Protein AF-A0A7I9ZB96-F1 (afdb_monomer_lite)

Foldseek 3Di:
DVVLLVVLLCCLLPDDPPDDRPCVPPDPSSSVSSVNNVVVNVVCVVCVDPVNVVVVVVVVVVVVCVVPPPDPPVPPDDDD

Secondary structure (DSSP, 8-state):
-HHHHHHHHHHHHHPPTT---TTTTT-HHHHHHHHHHHHHHHHHHHHSSHHHHHHHHHHHHHHTTTTS---TTTTS----

Radius of gyration: 22.11 Å; chains: 1; bounding box: 49×24×59 Å

InterPro domains:
  IPR007040 Ribosome modulation factor [PF04957] (6-40)

Structure (mmCIF, N/CA/C/O backbone):
data_AF-A0A7I9ZB96-F1
#
_entry.id   AF-A0A7I9ZB96-F1
#
loop_
_atom_site.group_PDB
_atom_site.id
_atom_site.type_symbol
_atom_site.label_atom_id
_atom_site.label_alt_id
_atom_site.label_comp_id
_atom_site.label_asym_id
_atom_site.label_entity_id
_atom_site.label_seq_id
_atom_site.pdbx_PDB_ins_code
_atom_site.Cartn_x
_atom_site.Cartn_y
_atom_site.Cartn_z
_atom_site.occupancy
_atom_site.B_iso_or_equiv
_atom_site.auth_seq_id
_atom_site.auth_comp_id
_atom_site.auth_asym_id
_atom_site.auth_atom_id
_atom_site.pdbx_PDB_model_num
ATOM 1 N N . MET A 1 1 ? -19.462 3.971 9.739 1.00 71.62 1 MET A N 1
ATOM 2 C CA . MET A 1 1 ? -18.706 2.887 9.057 1.00 71.62 1 MET A CA 1
ATOM 3 C C . MET A 1 1 ? -17.901 3.351 7.836 1.00 71.62 1 MET A C 1
ATOM 5 O O . MET A 1 1 ? -16.703 3.104 7.809 1.00 71.62 1 MET A O 1
ATOM 9 N N . ARG A 1 2 ? -18.487 4.046 6.845 1.00 88.56 2 ARG A N 1
ATOM 10 C CA . ARG A 1 2 ? -17.800 4.422 5.584 1.00 88.56 2 ARG A CA 1
ATOM 11 C C . ARG A 1 2 ? -16.514 5.254 5.758 1.00 88.56 2 ARG A C 1
ATOM 13 O O . ARG A 1 2 ? -15.528 4.975 5.090 1.00 88.56 2 ARG A O 1
ATOM 20 N N . GLN A 1 3 ? -16.504 6.235 6.663 1.00 93.94 3 GLN A N 1
ATOM 21 C CA . GLN A 1 3 ? -15.337 7.104 6.894 1.00 93.94 3 GLN A CA 1
ATOM 22 C C . GLN A 1 3 ? -14.109 6.328 7.403 1.00 93.94 3 GLN A C 1
ATOM 24 O O . GLN A 1 3 ? -13.008 6.517 6.898 1.00 93.94 3 GLN A O 1
ATOM 29 N N . VAL A 1 4 ? -14.304 5.397 8.343 1.00 93.19 4 VAL A N 1
ATOM 30 C CA . VAL A 1 4 ? -13.219 4.569 8.905 1.00 93.19 4 VAL A CA 1
ATOM 31 C C . VAL A 1 4 ? -12.629 3.640 7.840 1.00 93.19 4 VAL A C 1
ATOM 33 O O . VAL A 1 4 ? -11.418 3.459 7.770 1.00 93.19 4 VAL A O 1
ATOM 36 N N . ALA A 1 5 ? -13.478 3.107 6.958 1.00 93.44 5 ALA A N 1
ATOM 37 C CA . ALA A 1 5 ? -13.043 2.301 5.822 1.00 93.44 5 ALA A CA 1
ATOM 38 C C . ALA A 1 5 ? -12.190 3.106 4.821 1.00 93.44 5 ALA A C 1
ATOM 40 O O . ALA A 1 5 ? -11.156 2.615 4.371 1.00 93.44 5 ALA A O 1
ATOM 41 N N . MET A 1 6 ? -12.590 4.346 4.499 1.00 96.56 6 MET A N 1
ATOM 42 C CA . MET A 1 6 ? -11.786 5.229 3.640 1.00 96.56 6 MET A CA 1
ATOM 43 C C . MET A 1 6 ? -10.439 5.555 4.279 1.00 96.56 6 MET A C 1
ATOM 45 O O . MET A 1 6 ? -9.416 5.505 3.603 1.00 96.56 6 MET A O 1
ATOM 49 N N . ARG A 1 7 ? -10.438 5.839 5.586 1.00 96.50 7 ARG A N 1
ATOM 50 C CA . ARG A 1 7 ? -9.220 6.134 6.338 1.00 96.50 7 ARG A CA 1
ATOM 51 C C . ARG A 1 7 ? -8.240 4.963 6.313 1.00 96.50 7 ARG A C 1
ATOM 53 O O . ARG A 1 7 ? -7.086 5.176 5.969 1.00 96.50 7 ARG A O 1
ATOM 60 N N . ALA A 1 8 ? -8.696 3.741 6.592 1.00 96.25 8 ALA A N 1
ATOM 61 C CA . ALA A 1 8 ? -7.833 2.559 6.560 1.00 96.25 8 ALA A CA 1
ATOM 62 C C . ALA A 1 8 ? -7.189 2.352 5.177 1.00 96.25 8 ALA A C 1
ATOM 64 O O . ALA A 1 8 ? -5.997 2.076 5.085 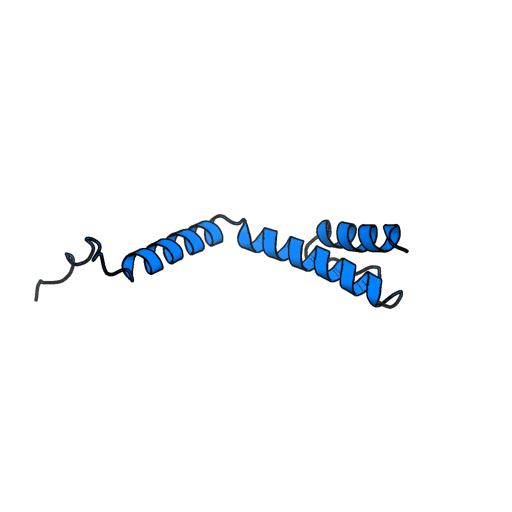1.00 96.25 8 ALA A O 1
ATOM 65 N N . LEU A 1 9 ? -7.958 2.539 4.098 1.00 96.69 9 LEU A N 1
ATOM 66 C CA . LEU A 1 9 ? -7.439 2.451 2.731 1.00 96.69 9 LEU A CA 1
ATOM 67 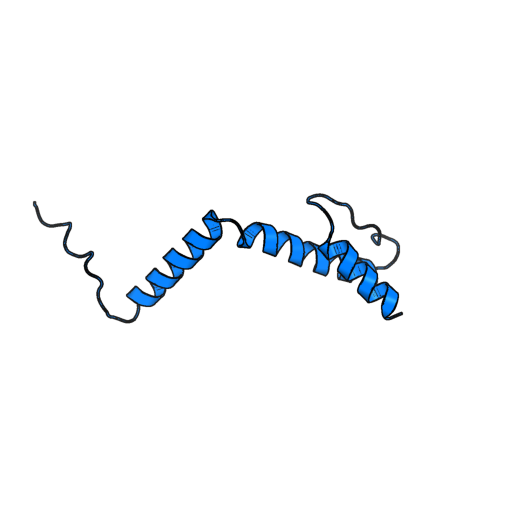C C . LEU A 1 9 ? -6.415 3.553 2.422 1.00 96.69 9 LEU A C 1
ATOM 69 O O . LEU A 1 9 ? -5.388 3.278 1.801 1.00 96.69 9 LEU A O 1
ATOM 73 N N . TYR A 1 10 ? -6.692 4.783 2.855 1.00 97.12 10 TYR A N 1
ATOM 74 C CA . TYR A 1 10 ? -5.802 5.923 2.659 1.00 97.12 10 TYR A CA 1
ATOM 75 C C . TYR A 1 10 ? -4.483 5.757 3.423 1.00 97.12 10 TYR A C 1
ATOM 77 O O . TYR A 1 10 ? -3.416 5.907 2.834 1.00 97.12 10 TYR A O 1
ATOM 85 N N . GLU A 1 11 ? -4.541 5.355 4.692 1.00 96.94 11 GLU A N 1
ATOM 86 C CA . GLU A 1 11 ? -3.353 5.084 5.510 1.00 96.94 11 GLU A CA 1
ATOM 87 C C . GLU A 1 11 ? -2.475 3.995 4.891 1.00 96.94 11 GLU A C 1
ATOM 89 O O . GLU A 1 11 ? -1.263 4.160 4.816 1.00 96.94 11 GLU A O 1
ATOM 94 N N . GLY A 1 12 ? -3.075 2.926 4.356 1.00 96.81 12 GLY A N 1
ATOM 95 C CA . GLY A 1 12 ? -2.318 1.908 3.629 1.00 96.81 12 GLY A CA 1
ATOM 96 C C . GLY A 1 12 ? -1.608 2.471 2.399 1.00 96.81 12 GLY A C 1
ATOM 97 O O . GLY A 1 12 ? -0.472 2.113 2.122 1.00 96.81 12 GLY A O 1
ATOM 98 N N . SER A 1 13 ? -2.248 3.387 1.667 1.00 96.62 13 SER A N 1
ATOM 99 C CA . SER A 1 13 ? -1.639 4.006 0.482 1.00 96.62 13 SER A CA 1
ATOM 100 C C . SER A 1 13 ? -0.488 4.969 0.785 1.00 96.62 13 SER A C 1
ATOM 102 O O . SER A 1 13 ? 0.289 5.264 -0.123 1.00 96.62 13 SER A O 1
ATOM 104 N N . LEU A 1 14 ? -0.378 5.441 2.030 1.00 96.44 14 LEU A N 1
ATOM 105 C CA . LEU A 1 14 ? 0.692 6.323 2.501 1.00 96.44 14 LEU A CA 1
ATOM 106 C C . LEU A 1 14 ? 1.809 5.591 3.252 1.00 96.44 14 LEU A C 1
ATOM 108 O O . LEU A 1 14 ? 2.840 6.205 3.507 1.00 96.44 14 LEU A O 1
ATOM 112 N N . ALA A 1 15 ? 1.606 4.324 3.616 1.00 96.69 15 ALA A N 1
ATOM 113 C CA . ALA A 1 15 ? 2.576 3.564 4.395 1.00 96.69 15 ALA A CA 1
ATOM 114 C C . ALA A 1 15 ? 3.906 3.385 3.648 1.00 96.69 15 ALA A C 1
ATOM 116 O O . ALA A 1 15 ? 3.945 3.310 2.410 1.00 96.69 15 ALA A O 1
ATOM 117 N N . ASP A 1 16 ? 4.990 3.301 4.413 1.00 94.06 16 ASP A N 1
ATOM 118 C CA . ASP A 1 16 ? 6.318 3.033 3.885 1.00 94.06 16 ASP A CA 1
ATOM 119 C C . ASP A 1 16 ? 6.614 1.532 3.807 1.00 94.06 16 ASP A C 1
ATOM 121 O O . ASP A 1 16 ? 5.912 0.688 4.374 1.00 94.06 16 ASP A O 1
ATOM 125 N N . VAL A 1 17 ? 7.640 1.176 3.035 1.00 92.88 17 VAL A N 1
ATOM 126 C CA . VAL A 1 17 ? 7.998 -0.227 2.814 1.00 92.88 17 VAL A CA 1
ATOM 127 C C . VAL A 1 17 ? 8.412 -0.873 4.135 1.00 92.88 17 VAL A C 1
ATOM 129 O O . VAL A 1 17 ? 9.409 -0.496 4.739 1.00 92.88 17 VAL A O 1
ATOM 132 N N . GLY A 1 18 ? 7.668 -1.898 4.544 1.00 93.12 18 GLY A N 1
ATOM 133 C CA . GLY A 1 18 ? 7.904 -2.630 5.789 1.00 93.12 18 GLY A CA 1
ATOM 134 C C . GLY A 1 18 ? 7.007 -2.197 6.948 1.00 93.12 18 GLY A C 1
ATOM 135 O O . GLY A 1 18 ? 7.049 -2.842 7.995 1.00 93.12 18 GLY A O 1
ATOM 136 N N . ASP A 1 19 ? 6.158 -1.182 6.763 1.00 96.25 19 ASP A N 1
ATOM 137 C CA . ASP A 1 19 ? 5.220 -0.756 7.798 1.00 96.25 19 ASP A CA 1
ATOM 138 C C . ASP A 1 19 ? 4.247 -1.876 8.192 1.00 96.25 19 ASP A C 1
ATOM 140 O O . ASP A 1 19 ? 3.667 -2.585 7.359 1.00 96.25 19 ASP A O 1
ATOM 144 N N . ALA A 1 20 ? 4.034 -2.012 9.501 1.00 94.44 20 ALA A N 1
ATOM 145 C CA . ALA A 1 20 ? 3.090 -2.969 10.057 1.00 94.44 20 ALA A CA 1
ATOM 146 C C . ALA A 1 20 ? 1.648 -2.455 9.946 1.00 94.44 20 ALA A C 1
ATOM 148 O O . ALA A 1 20 ? 1.360 -1.284 10.186 1.00 94.44 20 ALA A O 1
ATOM 149 N N . ASN A 1 21 ? 0.707 -3.356 9.652 1.00 94.00 21 ASN A N 1
ATOM 150 C CA . ASN A 1 21 ? -0.707 -3.005 9.552 1.00 94.00 21 ASN A CA 1
ATOM 151 C C . ASN A 1 21 ? -1.309 -2.716 10.947 1.00 94.00 21 ASN A C 1
ATOM 153 O O . ASN A 1 21 ? -1.491 -3.655 11.728 1.00 94.00 21 ASN A O 1
ATOM 157 N N . PRO A 1 22 ? -1.720 -1.469 11.249 1.00 94.56 22 PRO A N 1
ATOM 158 C CA . PRO A 1 22 ? -2.210 -1.090 12.578 1.00 94.56 22 PRO A CA 1
ATOM 159 C C . PRO A 1 22 ? -3.593 -1.674 12.915 1.00 94.56 22 PRO A C 1
ATOM 161 O O . PRO A 1 22 ? -4.028 -1.642 14.068 1.00 94.56 22 PRO A O 1
ATOM 164 N N . TYR A 1 23 ? -4.303 -2.209 11.917 1.00 94.25 23 TYR A N 1
ATOM 165 C CA . TYR A 1 23 ? -5.613 -2.841 12.072 1.00 94.25 23 TYR A CA 1
ATOM 166 C C . TYR A 1 23 ? -5.528 -4.364 12.233 1.00 94.25 23 TYR A C 1
ATOM 168 O O . TYR A 1 23 ? -6.560 -5.008 12.466 1.00 94.25 23 TYR A O 1
ATOM 176 N N . ALA A 1 24 ? -4.327 -4.948 12.129 1.00 91.25 24 ALA A N 1
ATOM 177 C CA . ALA A 1 24 ? -4.106 -6.367 12.384 1.00 91.25 24 ALA A CA 1
ATOM 178 C C . ALA A 1 24 ? -4.586 -6.733 13.800 1.00 91.25 24 ALA A C 1
ATOM 180 O O . ALA A 1 24 ? -4.304 -6.036 14.771 1.00 91.25 24 ALA A O 1
ATOM 181 N N . GLY A 1 25 ? -5.396 -7.789 13.907 1.00 89.94 25 GLY A N 1
ATOM 182 C CA . GLY A 1 25 ? -5.993 -8.231 15.175 1.00 89.94 25 GLY A CA 1
ATOM 183 C C . GLY A 1 25 ? -7.154 -7.376 15.707 1.00 89.94 25 GLY A C 1
ATOM 184 O O . GLY A 1 25 ? -7.878 -7.843 16.577 1.00 89.94 25 GLY A O 1
ATOM 185 N N . ARG A 1 26 ? -7.398 -6.169 15.172 1.00 90.19 26 ARG A N 1
ATOM 186 C CA . ARG A 1 26 ? -8.515 -5.297 15.598 1.00 90.19 26 ARG A CA 1
ATOM 187 C C . ARG A 1 26 ? -9.754 -5.462 14.728 1.00 90.19 26 ARG A C 1
ATOM 189 O O . ARG A 1 26 ? -10.871 -5.535 15.224 1.00 90.19 26 ARG A O 1
ATOM 196 N N . SER A 1 27 ? -9.571 -5.485 13.409 1.00 93.50 27 SER A N 1
ATOM 197 C CA . SER A 1 27 ? -10.674 -5.652 12.463 1.00 93.50 27 SER A CA 1
ATOM 198 C C . SER A 1 27 ? -10.171 -6.200 11.138 1.00 93.50 27 SER A C 1
ATOM 200 O O . SER A 1 27 ? -9.383 -5.557 10.445 1.00 93.50 27 SER A O 1
ATOM 202 N N . ARG A 1 28 ? -10.684 -7.371 10.742 1.00 95.06 28 ARG A N 1
ATOM 203 C CA . ARG A 1 28 ? -10.308 -8.027 9.480 1.00 95.06 28 ARG A CA 1
ATOM 204 C C . ARG A 1 28 ? -10.651 -7.176 8.256 1.00 95.06 28 ARG A C 1
ATOM 206 O O . ARG A 1 28 ? -9.884 -7.134 7.299 1.00 95.06 28 ARG A O 1
ATOM 213 N N . VAL A 1 29 ? -11.786 -6.477 8.291 1.00 95.56 29 VAL A N 1
ATOM 214 C CA . VAL A 1 29 ? -12.239 -5.629 7.176 1.00 95.56 29 VAL A CA 1
ATOM 215 C C . VAL A 1 29 ? -11.312 -4.426 6.998 1.00 95.56 29 VAL A C 1
ATOM 217 O O . VAL A 1 29 ? -10.885 -4.146 5.879 1.00 95.56 29 VAL A O 1
ATOM 220 N N . LEU A 1 30 ? -10.956 -3.743 8.090 1.00 95.88 30 LEU A N 1
ATOM 221 C CA . LEU A 1 30 ? -10.049 -2.593 8.032 1.00 95.88 30 LEU A CA 1
ATOM 222 C C . LEU A 1 30 ? -8.626 -3.017 7.666 1.00 95.88 30 LEU A C 1
ATOM 224 O O . LEU A 1 30 ? -7.997 -2.365 6.837 1.00 95.88 30 LEU A O 1
ATOM 228 N N . ALA A 1 31 ? -8.158 -4.152 8.193 1.00 96.69 31 ALA A N 1
ATOM 229 C CA . ALA A 1 31 ? -6.862 -4.710 7.831 1.00 96.69 31 ALA A CA 1
ATOM 230 C C . ALA A 1 31 ? -6.763 -4.997 6.324 1.00 96.69 31 ALA A C 1
ATOM 232 O O . ALA A 1 31 ? -5.773 -4.615 5.704 1.00 96.69 31 ALA A O 1
ATOM 233 N N . ASN A 1 32 ? -7.802 -5.583 5.718 1.00 96.94 32 ASN A N 1
ATOM 234 C CA . ASN A 1 32 ? -7.854 -5.818 4.272 1.00 96.94 32 ASN A CA 1
ATOM 235 C C . ASN A 1 32 ? -7.873 -4.514 3.460 1.00 96.94 32 ASN A C 1
ATOM 237 O O . ASN A 1 32 ? -7.225 -4.425 2.419 1.00 96.94 32 ASN A O 1
ATOM 241 N N . LEU A 1 33 ? -8.607 -3.492 3.908 1.00 97.38 33 LEU A N 1
ATOM 242 C CA . LEU A 1 33 ? -8.637 -2.195 3.223 1.00 97.38 33 LEU A CA 1
ATOM 243 C C . LEU A 1 33 ? -7.278 -1.497 3.260 1.00 97.38 33 LEU A C 1
ATOM 245 O O . LEU A 1 33 ? -6.828 -0.999 2.228 1.00 97.38 33 LEU A O 1
ATOM 249 N N . TRP A 1 34 ? -6.608 -1.532 4.410 1.00 98.00 34 TRP A N 1
ATOM 250 C CA . TRP A 1 34 ? -5.246 -1.031 4.553 1.00 98.00 34 TRP A CA 1
ATOM 251 C C . TRP A 1 34 ? -4.275 -1.787 3.641 1.00 98.00 34 TRP A C 1
ATOM 253 O O . TRP A 1 34 ? -3.557 -1.167 2.861 1.00 98.00 34 TRP A O 1
ATOM 263 N N . GLN A 1 35 ? -4.332 -3.125 3.621 1.00 97.19 35 GLN A N 1
ATOM 264 C CA . GLN A 1 35 ? -3.480 -3.939 2.742 1.00 97.19 35 GLN A CA 1
ATOM 265 C C . GLN A 1 35 ? -3.693 -3.618 1.260 1.00 97.19 35 GLN A C 1
ATOM 267 O O . GLN A 1 35 ? -2.732 -3.578 0.499 1.00 97.19 35 GLN A O 1
ATOM 272 N N . ARG A 1 36 ? -4.932 -3.339 0.834 1.00 97.44 36 ARG A N 1
ATOM 273 C CA . ARG A 1 36 ? -5.216 -2.916 -0.548 1.00 97.44 36 ARG A CA 1
ATOM 274 C C . ARG A 1 36 ? -4.567 -1.574 -0.887 1.00 97.44 36 ARG A C 1
ATOM 276 O O . ARG A 1 36 ? -4.028 -1.433 -1.984 1.00 97.44 36 ARG A O 1
ATOM 283 N N . GLY A 1 37 ? -4.618 -0.606 0.029 1.00 97.25 37 GLY A N 1
ATOM 284 C CA . GLY A 1 37 ? -3.919 0.672 -0.123 1.00 97.25 37 GLY A CA 1
ATOM 285 C C . GLY A 1 37 ? -2.406 0.476 -0.240 1.00 97.25 37 GLY A C 1
ATOM 286 O O . GLY A 1 37 ? -1.789 0.985 -1.175 1.00 97.25 37 GLY A O 1
ATOM 287 N N . TYR A 1 38 ? -1.844 -0.344 0.646 1.00 97.62 38 TYR A N 1
ATOM 288 C CA . TYR A 1 38 ? -0.416 -0.650 0.703 1.00 97.62 38 TYR A CA 1
ATOM 289 C C . TYR A 1 38 ? 0.085 -1.377 -0.549 1.00 97.62 38 TYR A C 1
ATOM 291 O O . TYR A 1 38 ? 1.049 -0.951 -1.179 1.00 97.62 38 TYR A O 1
ATOM 299 N N . ALA A 1 39 ? -0.634 -2.402 -1.011 1.00 96.81 39 ALA A N 1
ATOM 300 C CA . ALA A 1 39 ? -0.309 -3.104 -2.251 1.00 96.81 39 ALA A CA 1
ATOM 301 C C . ALA A 1 39 ? -0.340 -2.172 -3.474 1.00 96.81 39 ALA A C 1
ATOM 303 O O . ALA A 1 39 ? 0.508 -2.277 -4.362 1.00 96.81 39 ALA A O 1
ATOM 304 N N . ARG A 1 40 ? -1.291 -1.226 -3.520 1.00 96.06 40 ARG A N 1
ATOM 305 C CA . ARG A 1 40 ? -1.326 -0.197 -4.568 1.00 96.06 40 ARG A CA 1
ATOM 306 C C . ARG A 1 40 ? -0.095 0.710 -4.497 1.00 96.06 40 ARG A C 1
ATOM 308 O O . ARG A 1 40 ? 0.488 0.973 -5.546 1.00 96.06 40 ARG A O 1
ATOM 315 N N . ASN A 1 41 ? 0.298 1.163 -3.305 1.00 95.50 41 ASN A N 1
ATOM 316 C CA . ASN A 1 41 ? 1.501 1.978 -3.110 1.00 95.50 41 ASN A CA 1
ATOM 317 C C . ASN A 1 41 ? 2.760 1.240 -3.596 1.00 95.50 41 ASN A C 1
ATOM 319 O O . ASN A 1 41 ? 3.490 1.761 -4.439 1.00 95.50 41 ASN A O 1
ATOM 323 N N . LEU A 1 42 ? 2.957 -0.006 -3.156 1.00 94.62 42 LEU A N 1
ATOM 324 C CA . LEU A 1 42 ? 4.096 -0.830 -3.566 1.00 94.62 42 LEU A CA 1
ATOM 325 C C . LEU A 1 42 ? 4.137 -1.051 -5.078 1.00 94.62 42 LEU A C 1
ATOM 327 O O . LEU A 1 42 ? 5.194 -0.918 -5.694 1.00 94.62 42 LEU A O 1
ATOM 331 N N . LYS A 1 43 ? 2.983 -1.331 -5.696 1.00 93.94 43 LYS A N 1
ATOM 332 C CA . LYS A 1 43 ? 2.896 -1.468 -7.151 1.00 93.94 43 LYS A CA 1
ATOM 333 C C . LYS A 1 43 ? 3.368 -0.197 -7.848 1.00 93.94 43 LYS A C 1
ATOM 335 O O . LYS A 1 43 ? 4.192 -0.306 -8.744 1.00 93.94 43 LYS A O 1
ATOM 340 N N . ILE A 1 44 ? 2.898 0.978 -7.419 1.00 91.94 44 ILE A N 1
ATOM 341 C CA . ILE A 1 44 ? 3.324 2.264 -7.991 1.00 91.94 44 ILE A CA 1
ATOM 342 C C . ILE A 1 44 ? 4.843 2.408 -7.889 1.00 91.94 44 ILE A C 1
ATOM 344 O O . ILE A 1 44 ? 5.485 2.651 -8.906 1.00 91.94 44 ILE A O 1
ATOM 348 N N . ARG A 1 45 ? 5.432 2.170 -6.711 1.00 89.12 45 ARG A N 1
ATOM 349 C CA . ARG A 1 45 ? 6.888 2.268 -6.510 1.00 89.12 45 ARG A CA 1
ATOM 350 C C . ARG A 1 45 ? 7.675 1.369 -7.463 1.00 89.12 45 ARG A C 1
ATOM 352 O O . ARG A 1 45 ? 8.657 1.817 -8.046 1.00 89.12 45 ARG A O 1
ATOM 359 N N . ILE A 1 46 ? 7.219 0.133 -7.659 1.00 89.81 46 ILE A N 1
ATOM 360 C CA . ILE A 1 46 ? 7.848 -0.813 -8.590 1.00 89.81 46 ILE A CA 1
ATOM 361 C C . ILE A 1 46 ? 7.661 -0.348 -10.041 1.00 89.81 46 ILE A C 1
ATOM 363 O O . ILE A 1 46 ? 8.594 -0.409 -10.839 1.00 89.81 46 ILE A O 1
ATOM 367 N N . THR A 1 47 ? 6.467 0.132 -10.400 1.00 89.62 47 THR A N 1
ATOM 368 C CA . THR A 1 47 ? 6.131 0.456 -11.794 1.00 89.62 47 THR A CA 1
ATOM 369 C C . THR A 1 47 ? 6.634 1.806 -12.280 1.00 89.62 47 THR A C 1
ATOM 371 O O . THR A 1 47 ? 6.850 1.975 -13.475 1.00 89.62 47 THR A O 1
ATOM 374 N N . SER A 1 48 ? 6.813 2.771 -11.383 1.00 87.62 48 SER A N 1
ATOM 375 C CA . SER A 1 48 ? 7.188 4.140 -11.743 1.00 87.62 48 SER A CA 1
ATOM 376 C C . SER A 1 48 ? 8.689 4.313 -11.983 1.00 87.62 48 SER A C 1
ATOM 378 O O . SER A 1 48 ? 9.095 5.346 -12.513 1.00 87.62 48 SER A O 1
ATOM 380 N N . GLY A 1 49 ? 9.512 3.323 -11.622 1.00 86.12 49 GLY A N 1
ATOM 381 C CA . GLY A 1 49 ? 10.956 3.377 -11.824 1.00 86.12 49 GLY A CA 1
ATOM 382 C C . GLY A 1 49 ? 11.356 3.403 -13.310 1.00 86.12 49 GLY A C 1
ATOM 383 O O . GLY A 1 49 ? 10.694 2.771 -14.139 1.00 86.12 49 GLY A O 1
ATOM 384 N N . PRO A 1 50 ? 12.470 4.074 -13.664 1.00 85.38 50 PRO A N 1
ATOM 385 C CA . PRO A 1 50 ? 12.924 4.196 -15.052 1.00 85.38 50 PRO A CA 1
ATOM 386 C C . PRO A 1 50 ? 13.215 2.834 -15.695 1.00 85.38 50 PRO A C 1
ATOM 388 O O . PRO A 1 50 ? 12.879 2.621 -16.853 1.00 85.38 50 PRO A O 1
ATOM 391 N N . ALA A 1 51 ? 13.751 1.875 -14.933 1.00 83.94 51 ALA A N 1
ATOM 392 C CA . ALA A 1 51 ? 13.996 0.518 -15.420 1.00 83.94 51 ALA A CA 1
ATOM 393 C C . ALA A 1 51 ? 12.703 -0.197 -15.855 1.00 83.94 51 ALA A C 1
ATOM 395 O O . ALA A 1 51 ? 12.679 -0.850 -16.898 1.00 83.94 51 ALA A O 1
ATOM 396 N N . MET A 1 52 ? 11.615 -0.038 -15.092 1.00 88.06 52 MET A N 1
ATOM 397 C CA . MET A 1 52 ? 10.327 -0.635 -15.446 1.00 88.06 52 MET A CA 1
ATOM 398 C C . MET A 1 52 ? 9.695 0.071 -16.649 1.00 88.06 52 MET A C 1
ATOM 400 O O . MET A 1 52 ? 9.131 -0.596 -17.511 1.00 88.06 52 MET A O 1
ATOM 404 N N . GLN A 1 53 ? 9.839 1.396 -16.769 1.00 86.06 53 GLN A N 1
ATOM 405 C CA . GLN A 1 53 ? 9.413 2.108 -17.979 1.00 86.06 53 GLN A CA 1
ATOM 406 C C . GLN A 1 53 ? 10.162 1.613 -19.223 1.00 86.06 53 GLN A C 1
ATOM 408 O O . GLN A 1 53 ? 9.522 1.298 -20.224 1.00 86.06 53 GLN A O 1
ATOM 413 N N . THR A 1 54 ? 11.487 1.453 -19.150 1.00 86.88 54 THR A N 1
ATOM 414 C CA . THR A 1 54 ? 12.287 0.886 -20.248 1.00 86.88 54 THR A CA 1
ATOM 415 C C . THR A 1 54 ? 11.828 -0.526 -20.611 1.00 86.88 54 THR A C 1
ATOM 417 O O . THR A 1 54 ? 11.675 -0.838 -21.791 1.00 86.88 54 THR A O 1
ATOM 420 N N . TYR A 1 55 ? 11.553 -1.374 -19.615 1.00 86.81 55 TYR A N 1
ATOM 421 C CA . TYR A 1 55 ? 11.022 -2.720 -19.839 1.00 86.81 55 TYR A CA 1
ATOM 422 C C . TYR A 1 55 ? 9.662 -2.702 -20.556 1.00 86.81 55 TYR A C 1
ATOM 424 O O . TYR A 1 55 ? 9.458 -3.443 -21.521 1.00 86.81 55 TYR A O 1
ATOM 432 N N . LEU A 1 56 ? 8.739 -1.837 -20.126 1.00 85.06 56 LEU A N 1
ATOM 433 C CA . LEU A 1 56 ? 7.418 -1.702 -20.744 1.00 85.06 56 LEU A CA 1
ATOM 434 C C . LEU A 1 56 ? 7.513 -1.189 -22.189 1.00 85.06 56 LEU A C 1
ATOM 436 O O . LEU A 1 56 ? 6.831 -1.724 -23.062 1.00 85.06 56 LEU A O 1
ATOM 440 N N . LEU A 1 57 ? 8.396 -0.222 -22.463 1.00 86.81 57 LEU A N 1
ATOM 441 C CA . LEU A 1 57 ? 8.660 0.276 -23.818 1.00 86.81 57 LEU A CA 1
ATOM 442 C C . LEU A 1 57 ? 9.238 -0.819 -24.725 1.00 86.81 57 LEU A C 1
ATOM 444 O O . LEU A 1 57 ? 8.737 -1.031 -25.826 1.00 86.81 57 LEU A O 1
ATOM 448 N N . ALA A 1 58 ? 10.243 -1.562 -24.254 1.00 84.00 58 ALA A N 1
ATOM 449 C CA . ALA A 1 58 ? 10.844 -2.657 -25.017 1.00 84.00 58 ALA A CA 1
ATOM 450 C C . ALA A 1 58 ? 9.844 -3.791 -25.302 1.00 84.00 58 ALA A C 1
ATOM 452 O O . ALA A 1 58 ? 9.881 -4.403 -26.369 1.00 84.00 58 ALA A O 1
ATOM 453 N N . THR A 1 59 ? 8.935 -4.066 -24.363 1.00 79.88 59 THR A N 1
ATOM 454 C CA . THR A 1 59 ? 7.882 -5.077 -24.537 1.00 79.88 59 THR A CA 1
ATOM 455 C C . THR A 1 59 ? 6.803 -4.601 -25.514 1.00 79.88 59 THR A C 1
ATOM 457 O O . THR A 1 59 ? 6.363 -5.383 -26.348 1.00 79.88 59 THR A O 1
ATOM 460 N N . CYS A 1 60 ? 6.436 -3.315 -25.492 1.00 74.81 60 CYS A N 1
ATOM 461 C CA . CYS A 1 60 ? 5.545 -2.711 -26.489 1.00 74.81 60 CYS A CA 1
ATOM 462 C C . CYS A 1 60 ? 6.126 -2.825 -27.910 1.00 74.81 60 CYS A C 1
ATOM 464 O O . CYS A 1 60 ? 5.439 -3.271 -28.827 1.00 74.81 60 CYS A O 1
ATOM 466 N N . CYS A 1 61 ? 7.421 -2.527 -28.075 1.00 61.03 61 CYS A N 1
ATOM 467 C CA . CYS A 1 61 ? 8.119 -2.703 -29.351 1.00 61.03 61 CYS A CA 1
ATOM 468 C C . CYS A 1 61 ? 8.196 -4.169 -29.805 1.00 61.03 61 CYS A C 1
ATOM 470 O O . CYS A 1 61 ? 8.291 -4.420 -31.000 1.00 61.03 61 CYS A O 1
ATOM 472 N N . ARG A 1 62 ? 8.158 -5.135 -28.875 1.00 58.09 62 ARG A N 1
ATOM 473 C CA . ARG A 1 62 ? 8.105 -6.566 -29.204 1.00 58.09 62 ARG A CA 1
ATOM 474 C C . ARG A 1 62 ? 6.745 -6.936 -29.796 1.00 58.09 62 ARG A C 1
ATOM 476 O O . ARG A 1 62 ? 6.713 -7.476 -30.889 1.00 58.09 62 ARG A O 1
ATOM 483 N N . CYS A 1 63 ? 5.645 -6.526 -29.161 1.00 58.41 63 CYS A N 1
ATOM 484 C CA . CYS A 1 63 ? 4.301 -6.755 -29.701 1.00 58.41 63 CYS A CA 1
ATOM 485 C C . CYS A 1 63 ? 4.083 -6.075 -31.068 1.00 58.41 63 CYS A C 1
ATOM 487 O O . CYS A 1 63 ? 3.363 -6.610 -31.902 1.00 58.41 63 CYS A O 1
ATOM 489 N N . ALA A 1 64 ? 4.719 -4.920 -31.304 1.00 56.84 64 ALA A N 1
ATOM 490 C CA . ALA A 1 64 ? 4.716 -4.227 -32.598 1.00 56.84 64 ALA A CA 1
ATOM 491 C C . ALA A 1 64 ? 5.664 -4.847 -33.646 1.00 56.8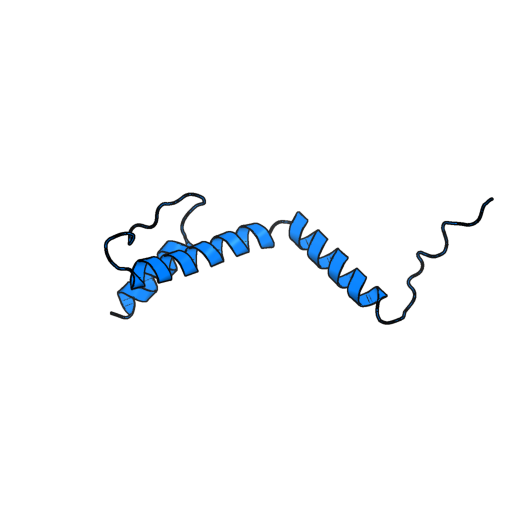4 64 ALA A C 1
ATOM 493 O O . ALA A 1 64 ? 5.667 -4.417 -34.787 1.00 56.84 64 ALA A O 1
ATOM 494 N N . ALA A 1 65 ? 6.505 -5.817 -33.280 1.00 57.00 65 ALA A N 1
ATOM 495 C CA . ALA A 1 65 ? 7.286 -6.604 -34.238 1.00 57.00 65 ALA A CA 1
ATOM 496 C C . ALA A 1 65 ? 6.561 -7.906 -34.627 1.00 57.00 65 ALA A C 1
ATOM 498 O O . ALA A 1 65 ? 6.820 -8.474 -35.688 1.00 57.00 65 ALA A O 1
ATOM 499 N N . ASP A 1 66 ? 5.633 -8.354 -33.778 1.00 55.75 66 ASP A N 1
ATOM 500 C CA . ASP A 1 66 ? 4.835 -9.567 -33.956 1.00 55.75 66 ASP A CA 1
ATOM 501 C C . ASP A 1 66 ? 3.594 -9.329 -34.853 1.00 55.75 66 ASP A C 1
ATOM 503 O O . ASP A 1 66 ? 2.909 -10.280 -35.229 1.00 55.75 66 ASP A O 1
ATOM 507 N N . ASP A 1 67 ? 3.318 -8.075 -35.241 1.00 56.44 67 ASP A N 1
ATOM 508 C CA . ASP A 1 67 ? 2.237 -7.673 -36.161 1.00 56.44 67 ASP A CA 1
ATOM 509 C C . ASP A 1 67 ? 2.584 -7.839 -37.658 1.00 56.44 67 ASP A C 1
ATOM 511 O O . ASP A 1 67 ? 1.796 -7.489 -38.539 1.00 56.44 67 ASP A O 1
ATOM 515 N N . GLY A 1 68 ? 3.741 -8.439 -37.959 1.00 54.56 68 GLY A N 1
ATOM 516 C CA . GLY A 1 68 ? 4.128 -8.831 -39.314 1.00 54.56 68 GLY A CA 1
ATOM 517 C C . GLY A 1 68 ? 4.815 -7.738 -40.131 1.00 54.56 68 GLY A C 1
ATOM 518 O O . GLY A 1 68 ? 5.157 -7.981 -41.291 1.00 54.56 68 GLY A O 1
ATOM 519 N N . THR A 1 69 ? 5.100 -6.567 -39.556 1.00 54.66 69 THR A N 1
ATOM 520 C CA . THR A 1 69 ? 5.984 -5.591 -40.204 1.00 54.66 69 THR A CA 1
ATOM 521 C C . THR A 1 69 ? 7.426 -5.800 -39.750 1.00 54.66 69 THR A C 1
ATOM 523 O O . THR A 1 69 ? 7.907 -5.222 -38.782 1.00 54.66 69 THR A O 1
ATOM 526 N N . ALA A 1 70 ? 8.131 -6.688 -40.460 1.00 47.06 70 ALA A N 1
ATOM 527 C CA . ALA A 1 70 ? 9.538 -7.001 -40.227 1.00 47.06 70 ALA A CA 1
ATOM 528 C C . ALA A 1 70 ? 10.390 -5.721 -40.097 1.00 47.06 70 ALA A C 1
ATOM 530 O O . ALA A 1 70 ? 10.677 -5.033 -41.079 1.00 47.06 70 ALA A O 1
ATOM 531 N N . GLY A 1 71 ? 10.796 -5.403 -38.866 1.00 50.72 71 GLY A N 1
ATOM 532 C CA . GLY A 1 71 ? 11.697 -4.295 -38.575 1.00 50.72 71 GLY A CA 1
ATOM 533 C C . GLY A 1 71 ? 13.126 -4.541 -39.098 1.00 50.72 71 GLY A C 1
ATOM 534 O O . GLY A 1 71 ? 13.522 -5.685 -39.328 1.00 50.72 71 GLY A O 1
ATOM 535 N N . PRO A 1 72 ? 13.957 -3.489 -39.249 1.00 53.81 72 PRO A N 1
ATOM 536 C CA . PRO A 1 72 ? 15.175 -3.488 -40.081 1.00 53.81 72 PRO A CA 1
ATOM 537 C C . PRO A 1 72 ? 16.368 -4.300 -39.541 1.00 53.81 72 PRO A C 1
ATOM 539 O O . PRO A 1 72 ? 17.460 -4.252 -40.107 1.00 53.81 72 PRO A O 1
ATOM 542 N N . TRP A 1 73 ? 16.198 -5.025 -38.437 1.00 55.06 73 TRP A N 1
ATOM 543 C CA . TRP A 1 73 ? 17.290 -5.641 -37.675 1.00 55.06 73 TRP A CA 1
ATOM 544 C C . TRP A 1 73 ? 17.823 -6.951 -38.283 1.00 55.06 73 TRP A C 1
ATOM 546 O O . TRP A 1 73 ? 18.817 -7.492 -37.809 1.00 55.06 73 TRP A O 1
ATOM 556 N N . LEU A 1 74 ? 17.240 -7.412 -39.395 1.00 50.59 74 LEU A N 1
ATOM 557 C CA . LEU A 1 74 ? 17.670 -8.575 -40.189 1.00 50.59 74 LEU A CA 1
ATOM 558 C C . LEU A 1 74 ? 18.923 -8.332 -41.068 1.00 50.59 74 LEU A C 1
ATOM 560 O O . LEU A 1 74 ? 19.162 -9.074 -42.016 1.00 50.59 74 LEU A O 1
ATOM 564 N N . LYS A 1 75 ? 19.746 -7.310 -40.782 1.00 55.72 75 LYS A N 1
ATOM 565 C CA . LYS A 1 75 ? 20.968 -6.993 -41.560 1.00 55.72 75 LYS A CA 1
ATOM 566 C C . LYS A 1 75 ? 22.302 -7.226 -40.841 1.00 55.72 75 LYS A C 1
ATOM 568 O O . LYS A 1 75 ? 23.340 -6.830 -41.365 1.00 55.72 75 LYS A O 1
ATOM 573 N N . PHE A 1 76 ? 22.318 -7.902 -39.694 1.00 51.59 76 PHE A N 1
ATOM 574 C CA . PHE A 1 76 ? 23.565 -8.341 -39.055 1.00 51.59 76 PHE A CA 1
ATOM 575 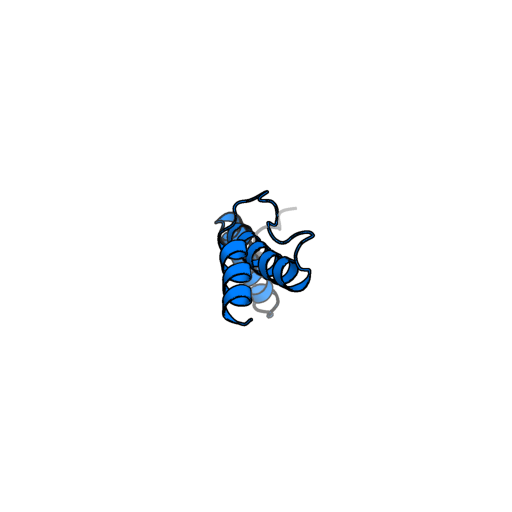C C . PHE A 1 76 ? 23.608 -9.866 -38.964 1.00 51.59 76 PHE A C 1
ATOM 577 O O . PHE A 1 76 ? 23.202 -10.443 -37.963 1.00 51.59 76 PHE A O 1
ATOM 584 N N . GLY A 1 77 ? 24.098 -10.528 -40.014 1.00 50.06 77 GLY A N 1
ATOM 585 C CA . GLY A 1 77 ? 24.357 -11.968 -39.941 1.00 50.06 77 GLY A CA 1
ATOM 586 C C . GLY A 1 77 ? 24.485 -12.673 -41.284 1.00 50.06 77 GLY A C 1
ATOM 587 O O . GLY A 1 77 ? 23.650 -13.504 -41.610 1.00 50.06 77 GLY A O 1
ATOM 588 N N . SER A 1 78 ? 25.521 -12.361 -42.067 1.00 48.38 78 SER A N 1
ATOM 589 C CA . SER A 1 78 ? 26.019 -13.245 -43.137 1.00 48.38 78 SER A CA 1
ATOM 590 C C . SER A 1 78 ? 27.455 -12.867 -43.498 1.00 48.38 78 SER A C 1
ATOM 592 O O . SER A 1 78 ? 27.700 -12.102 -44.427 1.00 48.38 78 SER A O 1
ATOM 594 N N . LYS A 1 79 ? 28.402 -13.383 -42.7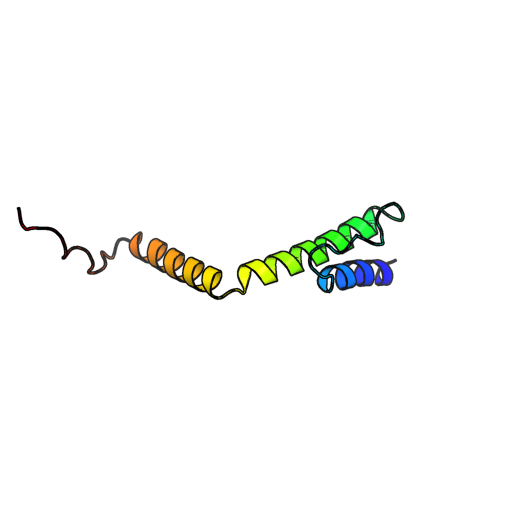12 1.00 47.66 79 LYS A N 1
ATOM 595 C CA . LYS A 1 79 ? 29.778 -13.658 -43.144 1.00 47.66 79 LYS A CA 1
ATOM 596 C C . LYS A 1 79 ? 30.262 -14.922 -42.433 1.00 47.66 79 LYS A C 1
ATOM 598 O O . LYS A 1 79 ? 30.926 -14.835 -41.406 1.00 47.66 79 LYS A O 1
ATOM 603 N N . PHE A 1 80 ? 29.872 -16.06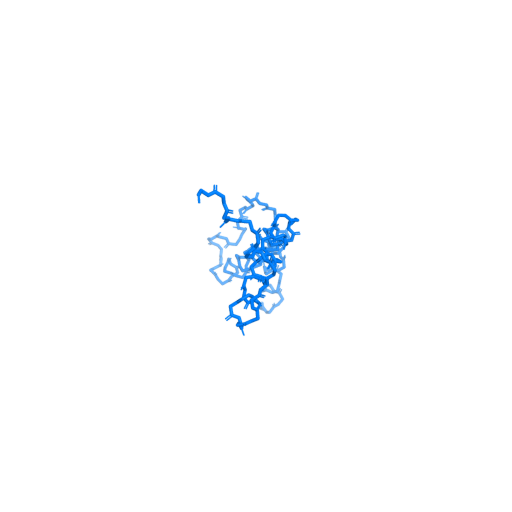1 -42.988 1.00 43.12 80 PHE A N 1
ATOM 604 C CA . PHE A 1 80 ? 30.677 -17.276 -43.054 1.00 43.12 80 PHE A CA 1
ATOM 605 C C . PHE A 1 80 ? 30.583 -17.783 -44.489 1.00 43.12 80 PHE A C 1
ATOM 607 O O . PHE A 1 80 ? 29.470 -17.668 -45.054 1.00 43.12 80 PHE A O 1
#

Organism: NCBI:txid701043

Sequence (80 aa):
MRQVAMRALYEGSLADVGDANPYAGRSRVLANLWQRGYARNLKIRITSGPAMQTYLLATCCRCAADDGTAGPWLKFGSKF

pLDDT: mean 82.45, std 17.65, range [43.12, 98.0]